Protein AF-A0A430S6H3-F1 (afdb_monomer_lite)

Foldseek 3Di:
DDDPQDQLLVVLVCQQPPPPPRDNNVNDFQLSVLCNQQVDSQLSVQVCVVQVSDPVSCPPDDLVNSCVTPPRDPSSSVSSVVVVVVVVVVVPD

Structure (mmCIF, N/CA/C/O backbone):
data_AF-A0A430S6H3-F1
#
_entry.id   AF-A0A430S6H3-F1
#
loop_
_atom_site.group_PDB
_atom_site.id
_atom_site.type_symbol
_atom_site.label_atom_id
_atom_site.label_alt_id
_atom_site.label_comp_id
_atom_site.label_asym_id
_atom_site.label_entity_id
_atom_site.label_seq_id
_atom_site.pdbx_PDB_ins_code
_atom_site.Cartn_x
_atom_site.Cartn_y
_atom_site.Cartn_z
_atom_site.occupancy
_atom_site.B_iso_or_equiv
_atom_site.auth_seq_id
_atom_site.auth_comp_id
_atom_site.auth_asym_id
_atom_site.auth_atom_id
_atom_site.pdbx_PDB_model_num
ATOM 1 N N . MET A 1 1 ? -10.965 9.217 3.182 1.00 51.91 1 MET A N 1
ATOM 2 C CA . MET A 1 1 ? -10.070 9.970 4.095 1.00 51.91 1 MET A CA 1
ATOM 3 C C . MET A 1 1 ? -8.639 9.735 3.642 1.00 51.91 1 MET A C 1
ATOM 5 O O . MET A 1 1 ? -8.140 8.631 3.824 1.00 51.91 1 MET A O 1
ATOM 9 N N . GLU A 1 2 ? -8.008 10.732 3.021 1.00 60.06 2 GLU A N 1
ATOM 10 C CA . GLU A 1 2 ? -6.622 10.622 2.550 1.00 60.06 2 GLU A CA 1
ATOM 11 C C . GLU A 1 2 ? -5.627 10.801 3.707 1.00 60.06 2 GLU A C 1
ATOM 13 O O . GLU A 1 2 ? -5.682 11.760 4.493 1.00 60.06 2 GLU A O 1
ATOM 18 N N . LEU A 1 3 ? -4.665 9.889 3.808 1.00 64.81 3 LEU A N 1
ATOM 19 C CA . LEU A 1 3 ? -3.500 10.081 4.658 1.00 64.81 3 LEU A CA 1
ATOM 20 C C . LEU A 1 3 ? -2.644 11.231 4.080 1.00 64.81 3 LEU A C 1
ATOM 22 O O . LEU A 1 3 ? -1.851 11.040 3.172 1.00 64.81 3 LEU A O 1
ATOM 26 N N . LYS A 1 4 ? -2.758 12.449 4.633 1.00 66.31 4 LYS A N 1
ATOM 27 C CA . LYS A 1 4 ? -1.775 13.553 4.428 1.00 66.31 4 LYS A CA 1
ATOM 28 C C . LYS A 1 4 ? -0.285 13.090 4.416 1.00 66.31 4 LYS A C 1
ATOM 30 O O . LYS A 1 4 ? 0.101 12.163 5.138 1.00 66.31 4 LYS A O 1
ATOM 35 N N . LYS A 1 5 ? 0.564 13.793 3.655 1.00 63.84 5 LYS A N 1
ATOM 36 C CA . LYS A 1 5 ? 2.031 13.594 3.555 1.00 63.84 5 LYS A CA 1
ATOM 37 C C . LYS A 1 5 ? 2.699 13.517 4.952 1.00 63.84 5 LYS A C 1
ATOM 39 O O . LYS A 1 5 ? 2.312 14.281 5.835 1.00 63.84 5 LYS A O 1
ATOM 44 N N . GLY A 1 6 ? 3.653 12.601 5.192 1.00 78.12 6 GLY A N 1
ATOM 45 C CA . GLY A 1 6 ? 4.357 12.498 6.490 1.00 78.12 6 GLY A CA 1
ATOM 46 C C . GLY A 1 6 ? 4.749 11.078 6.932 1.00 78.12 6 GLY A C 1
ATOM 47 O O . GLY A 1 6 ? 5.353 10.353 6.159 1.00 78.12 6 GLY A O 1
ATOM 48 N N . ARG A 1 7 ? 4.440 10.704 8.193 1.00 85.56 7 ARG A N 1
ATOM 49 C CA . ARG A 1 7 ? 4.675 9.373 8.811 1.00 85.56 7 ARG A CA 1
ATOM 50 C C . ARG A 1 7 ? 3.440 8.456 8.640 1.00 85.56 7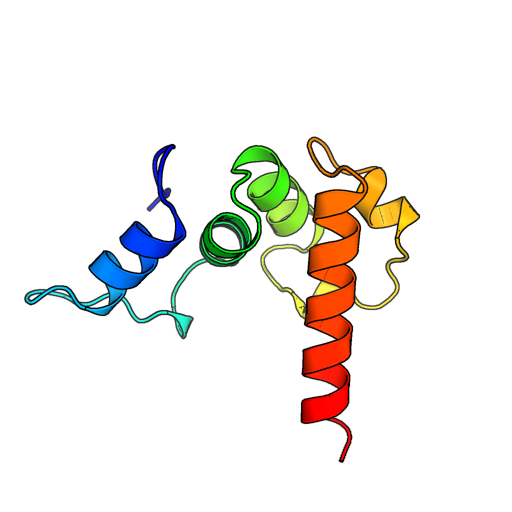 ARG A C 1
ATOM 52 O O . ARG A 1 7 ? 2.665 8.343 9.596 1.00 85.56 7 ARG A O 1
ATOM 59 N N . PRO A 1 8 ? 3.186 7.839 7.469 1.00 89.94 8 PRO A N 1
ATOM 60 C CA . PRO A 1 8 ? 1.912 7.173 7.185 1.00 89.94 8 PRO A CA 1
ATOM 61 C C . PRO A 1 8 ? 1.649 5.971 8.097 1.00 89.94 8 PRO A C 1
ATOM 63 O O . PRO A 1 8 ? 0.546 5.862 8.628 1.00 89.94 8 PRO A O 1
ATOM 66 N N . GLY A 1 9 ? 2.673 5.169 8.412 1.00 90.00 9 GLY A N 1
ATOM 67 C CA . GLY A 1 9 ? 2.565 4.062 9.373 1.00 90.00 9 GLY A CA 1
ATOM 68 C C . GLY A 1 9 ? 2.097 4.505 10.767 1.00 90.00 9 GLY A C 1
ATOM 69 O O . GLY A 1 9 ? 1.193 3.918 11.352 1.00 90.00 9 GLY A O 1
ATOM 70 N N . ARG A 1 10 ? 2.618 5.624 11.289 1.00 90.88 10 ARG A N 1
ATOM 71 C CA . ARG A 1 10 ? 2.154 6.163 12.582 1.00 90.88 10 ARG A CA 1
ATOM 72 C C . ARG A 1 10 ? 0.697 6.625 12.518 1.00 90.88 10 ARG A C 1
ATOM 74 O O . ARG A 1 10 ? -0.019 6.555 13.511 1.00 90.88 10 ARG A O 1
ATOM 81 N N . ARG A 1 11 ? 0.259 7.135 11.368 1.00 89.25 11 ARG A N 1
ATOM 82 C CA . ARG A 1 11 ? -1.081 7.709 11.210 1.00 89.25 11 ARG A CA 1
ATOM 83 C C . ARG A 1 11 ? -2.149 6.646 11.028 1.00 89.25 11 ARG A C 1
ATOM 85 O O . ARG A 1 11 ? -3.200 6.781 11.643 1.00 89.25 11 ARG A O 1
ATOM 92 N N . ILE A 1 12 ? -1.872 5.591 10.262 1.00 92.56 12 ILE A N 1
ATOM 93 C CA . ILE A 1 12 ? -2.794 4.456 10.163 1.00 92.56 12 ILE A CA 1
ATOM 94 C C . ILE A 1 12 ? -2.978 3.786 11.534 1.00 92.56 12 ILE A C 1
ATOM 96 O O . ILE A 1 12 ? -4.108 3.533 11.937 1.00 92.56 12 ILE A O 1
ATOM 100 N N . LEU A 1 13 ? -1.904 3.654 12.325 1.00 92.31 13 LEU A N 1
ATOM 101 C CA . LEU A 1 13 ? -1.990 3.164 13.706 1.00 92.31 13 LEU A CA 1
ATOM 102 C C . LEU A 1 13 ? -2.787 4.103 14.617 1.00 92.31 13 LEU A C 1
ATOM 104 O O . LEU A 1 13 ? -3.612 3.644 15.403 1.00 92.31 13 LEU A O 1
ATOM 108 N N . ALA A 1 14 ? -2.593 5.419 14.503 1.00 91.62 14 ALA A N 1
ATOM 109 C CA . ALA A 1 14 ? -3.361 6.387 15.285 1.00 91.62 14 ALA A CA 1
ATOM 110 C C . ALA A 1 14 ? -4.863 6.354 14.946 1.00 91.62 14 ALA A C 1
ATOM 112 O O . ALA A 1 14 ? -5.693 6.552 15.827 1.00 91.62 14 ALA A O 1
ATOM 113 N N . LEU A 1 15 ? -5.224 6.090 13.685 1.00 91.00 15 LEU A N 1
ATOM 114 C CA . LEU A 1 15 ? -6.619 5.915 13.272 1.00 91.00 15 LEU A CA 1
ATOM 115 C C . LEU A 1 15 ? -7.222 4.616 13.813 1.00 91.00 15 LEU A C 1
ATOM 117 O O . LEU A 1 15 ? -8.369 4.629 14.259 1.00 91.00 15 LEU A O 1
ATOM 121 N N . ALA A 1 16 ? -6.450 3.530 13.816 1.00 92.81 16 ALA A N 1
ATOM 122 C CA . ALA A 1 16 ? -6.889 2.243 14.345 1.00 92.81 16 ALA A CA 1
ATOM 123 C C . ALA A 1 16 ? -7.064 2.256 15.871 1.00 92.81 16 ALA A C 1
ATOM 125 O O . ALA A 1 16 ? -7.948 1.591 16.398 1.00 92.81 16 ALA A O 1
ATOM 126 N N . THR A 1 17 ? -6.261 3.050 16.585 1.00 93.31 17 THR A N 1
ATOM 127 C CA . THR A 1 17 ? -6.199 3.040 18.060 1.00 93.31 17 THR A CA 1
ATOM 128 C C . THR A 1 17 ? -6.851 4.254 18.735 1.00 93.31 17 THR A C 1
ATOM 130 O O . THR A 1 17 ? -6.745 4.421 19.951 1.00 93.31 17 THR A O 1
ATOM 133 N N . ARG A 1 18 ? -7.532 5.139 17.989 1.00 91.62 18 ARG A N 1
ATOM 134 C CA . ARG A 1 18 ? -8.151 6.341 18.580 1.00 91.62 18 ARG A CA 1
ATOM 135 C C . ARG A 1 18 ? -9.310 6.000 19.524 1.00 91.62 18 ARG A C 1
ATOM 137 O O . ARG A 1 18 ? -10.155 5.166 19.224 1.00 91.62 18 ARG A O 1
ATOM 144 N N . LYS A 1 19 ? -9.408 6.757 20.625 1.00 90.75 19 LYS A N 1
ATOM 145 C CA . LYS A 1 19 ? -10.406 6.570 21.699 1.00 90.75 19 LYS A CA 1
ATOM 146 C C . LYS A 1 19 ? -11.868 6.684 21.243 1.00 90.75 19 LYS A C 1
ATOM 148 O O . LYS A 1 19 ? -12.739 6.065 21.841 1.00 90.75 19 LYS A O 1
ATOM 153 N N . ARG A 1 20 ? -12.161 7.507 20.233 1.00 91.06 20 ARG A N 1
ATOM 154 C CA . ARG A 1 20 ? -13.518 7.689 19.687 1.00 91.06 20 ARG A CA 1
ATOM 155 C C . ARG A 1 20 ? -13.538 7.300 18.214 1.00 91.06 20 ARG A C 1
ATOM 157 O O . ARG A 1 20 ? -12.728 7.815 17.445 1.00 91.06 20 ARG A O 1
ATOM 164 N N . ASN A 1 21 ? -14.499 6.458 17.837 1.00 88.75 21 ASN A N 1
ATOM 165 C CA . ASN A 1 21 ? -14.733 5.983 16.470 1.00 88.75 21 ASN A CA 1
ATOM 166 C C . ASN A 1 21 ? -13.490 5.348 15.816 1.00 88.75 21 ASN A C 1
ATOM 168 O O . ASN A 1 21 ? -13.097 5.819 14.751 1.00 88.75 21 ASN A O 1
ATOM 172 N N . PRO A 1 22 ? -12.807 4.360 16.421 1.00 92.00 22 PRO A N 1
ATOM 173 C CA . PRO A 1 22 ? -11.635 3.734 15.800 1.00 92.00 22 PRO A CA 1
ATOM 174 C C . PRO A 1 22 ? -11.942 3.278 14.368 1.00 92.00 22 PRO A C 1
ATOM 176 O O . PRO A 1 22 ? -13.063 2.866 14.078 1.00 92.00 22 PRO A O 1
ATOM 179 N N . VAL A 1 23 ? -10.968 3.409 13.465 1.00 92.31 23 VAL A N 1
ATOM 180 C CA . VAL A 1 23 ? -11.112 2.953 12.075 1.00 92.31 23 VAL A CA 1
ATOM 181 C C . VAL A 1 23 ? -10.253 1.704 11.899 1.00 92.31 23 VAL A C 1
ATOM 183 O O . VAL A 1 23 ? -9.029 1.850 11.834 1.00 92.31 23 VAL A O 1
ATOM 186 N N . PRO A 1 24 ? -10.854 0.501 11.848 1.00 92.94 24 PRO A N 1
ATOM 187 C CA . PRO A 1 24 ? -10.113 -0.751 11.737 1.00 92.94 24 PRO A CA 1
ATOM 188 C C . PRO A 1 24 ? -9.180 -0.765 10.523 1.00 92.94 24 PRO A C 1
ATOM 190 O O . PRO A 1 24 ? -9.487 -0.154 9.492 1.00 92.94 24 PRO A O 1
ATOM 193 N N . ILE A 1 25 ? -8.037 -1.444 10.635 1.00 92.75 25 ILE A N 1
ATOM 194 C CA . ILE A 1 25 ? -7.027 -1.493 9.563 1.00 92.75 25 ILE A CA 1
ATOM 195 C C . ILE A 1 25 ? -7.614 -2.168 8.319 1.00 92.75 25 ILE A C 1
ATOM 197 O O . ILE A 1 25 ? -7.424 -1.679 7.211 1.00 92.75 25 ILE A O 1
ATOM 201 N N . GLU A 1 26 ? -8.393 -3.226 8.512 1.00 92.19 26 GLU A N 1
ATOM 202 C CA . GLU A 1 26 ? -9.089 -3.991 7.478 1.00 92.19 26 GLU A CA 1
ATOM 203 C C . GLU A 1 26 ? -10.152 -3.182 6.720 1.00 92.19 26 GLU A C 1
ATOM 205 O O . GLU A 1 26 ? -10.523 -3.546 5.610 1.00 92.19 26 GLU A O 1
ATOM 210 N N . SER A 1 27 ? -10.615 -2.062 7.284 1.00 93.81 27 SER A N 1
ATOM 211 C CA . SER A 1 27 ? -11.560 -1.151 6.623 1.00 93.81 27 SER A CA 1
ATOM 212 C C . SER A 1 27 ? -10.876 -0.037 5.820 1.00 93.81 27 SER A C 1
ATOM 214 O O . SER A 1 27 ? -11.549 0.795 5.208 1.00 93.81 27 SER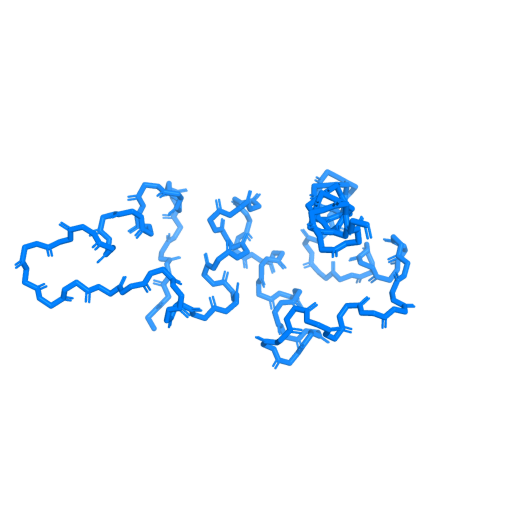 A O 1
ATOM 216 N N . GLN A 1 28 ? -9.541 0.041 5.854 1.00 94.06 28 GLN A N 1
ATOM 217 C CA . GLN A 1 28 ? -8.807 1.079 5.137 1.00 94.06 28 GLN A CA 1
ATOM 218 C C . GLN A 1 28 ? -8.812 0.804 3.629 1.00 94.06 28 GLN A C 1
ATOM 220 O O . GLN A 1 28 ? -8.597 -0.334 3.216 1.00 94.06 28 GLN A O 1
ATOM 225 N N . PRO A 1 29 ? -8.957 1.847 2.791 1.00 95.00 29 PRO A N 1
ATOM 226 C CA . PRO A 1 29 ? -8.736 1.718 1.357 1.00 95.00 29 PRO A CA 1
ATOM 227 C C . PRO A 1 29 ? -7.336 1.179 1.053 1.00 95.00 29 PRO A C 1
ATOM 229 O O . PRO A 1 29 ? -6.373 1.523 1.750 1.00 95.00 29 PRO A O 1
ATOM 232 N N . LEU A 1 30 ? -7.207 0.425 -0.041 1.00 95.94 30 LEU A N 1
ATOM 233 C CA . LEU A 1 30 ? -5.927 -0.130 -0.482 1.00 95.94 30 LEU A CA 1
ATOM 234 C C . LEU A 1 30 ? -4.839 0.949 -0.618 1.00 95.94 30 LEU A C 1
ATOM 236 O O . LEU A 1 30 ? -3.722 0.738 -0.157 1.00 95.94 30 LEU A O 1
ATOM 240 N N . GLU A 1 31 ? -5.170 2.135 -1.142 1.00 96.12 31 GLU A N 1
ATOM 241 C CA . GLU A 1 31 ? -4.238 3.276 -1.231 1.00 96.12 31 GLU A CA 1
ATOM 242 C C . GLU A 1 31 ? -3.637 3.645 0.137 1.00 96.12 31 GLU A C 1
ATOM 244 O O . GLU A 1 31 ? -2.435 3.880 0.245 1.00 96.12 31 GLU A O 1
ATOM 249 N N . ASN A 1 32 ? -4.434 3.653 1.210 1.00 95.50 32 ASN A N 1
ATOM 250 C CA . ASN A 1 32 ? -3.946 4.004 2.546 1.00 95.50 32 ASN A CA 1
ATOM 251 C C . ASN A 1 32 ? -3.022 2.920 3.117 1.00 95.50 32 ASN A C 1
ATOM 253 O O . ASN A 1 32 ? -2.017 3.246 3.757 1.00 95.50 32 ASN A O 1
ATOM 257 N N . LEU A 1 33 ? -3.346 1.648 2.875 1.00 95.62 33 LEU A N 1
ATOM 258 C CA . LEU A 1 33 ? -2.516 0.510 3.274 1.00 95.62 33 LEU A CA 1
ATOM 259 C C . LEU A 1 33 ? -1.180 0.523 2.523 1.00 95.62 33 LEU A C 1
ATOM 261 O O . LEU A 1 33 ? -0.115 0.453 3.139 1.00 95.62 33 LEU A O 1
ATOM 265 N N . LEU A 1 34 ? -1.229 0.705 1.203 1.00 95.75 34 LEU A N 1
ATOM 266 C CA . LEU A 1 34 ? -0.048 0.809 0.353 1.00 95.75 34 LEU A CA 1
ATOM 267 C C . LEU A 1 34 ? 0.794 2.029 0.709 1.00 95.75 34 LEU A C 1
ATOM 269 O O . LEU A 1 34 ? 2.015 1.931 0.758 1.00 95.75 34 LEU A O 1
ATOM 273 N N . TYR A 1 35 ? 0.189 3.169 1.033 1.00 95.62 35 TYR A N 1
ATOM 274 C CA . TYR A 1 35 ? 0.960 4.337 1.441 1.00 95.62 35 TYR A CA 1
ATOM 275 C C . TYR A 1 35 ? 1.644 4.122 2.798 1.00 95.62 35 TYR A C 1
ATOM 277 O O . TYR A 1 35 ? 2.804 4.504 2.967 1.00 95.62 35 TYR A O 1
ATOM 285 N N . ALA A 1 36 ? 0.976 3.462 3.749 1.00 94.81 36 ALA A N 1
ATOM 286 C CA . ALA A 1 36 ? 1.591 3.070 5.016 1.00 94.81 36 ALA A CA 1
ATOM 287 C C . ALA A 1 36 ? 2.779 2.116 4.828 1.00 94.81 36 ALA A C 1
ATOM 289 O O . ALA A 1 36 ? 3.787 2.283 5.513 1.00 94.81 36 ALA A O 1
ATOM 290 N N . LEU A 1 37 ? 2.676 1.175 3.887 1.00 94.44 37 LEU A N 1
ATOM 291 C CA . LEU A 1 37 ? 3.721 0.204 3.565 1.00 94.44 37 LEU A CA 1
ATOM 292 C C . LEU A 1 37 ? 4.896 0.820 2.787 1.00 94.44 37 LEU A C 1
ATOM 294 O O . LEU A 1 37 ? 6.061 0.578 3.095 1.00 94.44 37 LEU A O 1
ATOM 298 N N . LEU A 1 38 ? 4.594 1.591 1.744 1.00 93.94 38 LEU A N 1
ATOM 299 C CA . LEU A 1 38 ? 5.565 2.021 0.738 1.00 93.94 38 LEU A CA 1
ATOM 300 C C . LEU A 1 38 ? 6.187 3.381 1.067 1.00 93.94 38 LEU A C 1
ATOM 302 O O . LEU A 1 38 ? 7.287 3.679 0.607 1.00 93.94 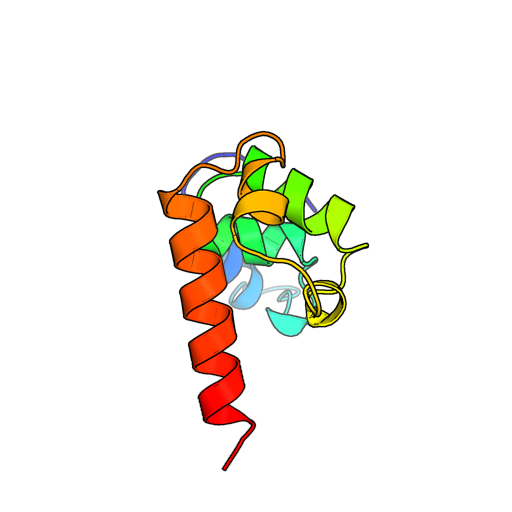38 LEU A O 1
ATOM 306 N N . GLY A 1 39 ? 5.497 4.217 1.849 1.00 92.69 39 GLY A N 1
ATOM 307 C CA . GLY A 1 39 ? 5.943 5.569 2.194 1.00 92.69 39 GLY A CA 1
ATOM 308 C C . GLY A 1 39 ? 5.829 6.590 1.055 1.00 92.69 39 GLY A C 1
ATOM 309 O O . GLY A 1 39 ? 6.154 7.758 1.258 1.00 92.69 39 GLY A O 1
ATOM 310 N N . SER A 1 40 ? 5.337 6.184 -0.119 1.00 93.06 40 SER A N 1
ATOM 311 C CA . SER A 1 40 ? 5.113 7.052 -1.280 1.00 93.06 40 SER A CA 1
ATOM 312 C C . SER A 1 40 ? 3.614 7.158 -1.579 1.00 93.06 40 SER A C 1
ATOM 314 O O . SER A 1 40 ? 3.006 6.147 -1.933 1.00 93.06 40 SER A O 1
ATOM 316 N N . PRO A 1 41 ? 2.996 8.351 -1.449 1.00 94.00 41 PRO A N 1
ATOM 317 C CA . PRO A 1 41 ? 1.571 8.516 -1.733 1.00 94.00 41 PRO A CA 1
ATOM 318 C C . PRO A 1 41 ? 1.278 8.401 -3.233 1.00 94.00 41 PRO A C 1
ATOM 320 O O . PRO A 1 41 ? 0.231 7.892 -3.610 1.00 94.00 41 PRO A O 1
ATOM 323 N N . VAL A 1 42 ? 2.223 8.817 -4.087 1.00 95.00 42 VAL A N 1
ATOM 324 C CA . VAL A 1 42 ? 2.098 8.704 -5.548 1.00 95.00 42 VAL A CA 1
ATOM 325 C C . VAL A 1 42 ? 2.083 7.235 -5.957 1.00 95.00 42 VAL A C 1
ATOM 327 O O . VAL A 1 42 ? 1.144 6.803 -6.609 1.00 95.00 42 VAL A O 1
ATOM 330 N N . ALA A 1 43 ? 3.062 6.451 -5.495 1.00 96.19 43 ALA A N 1
ATOM 331 C CA . ALA A 1 43 ? 3.123 5.024 -5.804 1.00 96.19 43 ALA A CA 1
ATOM 332 C C . ALA A 1 43 ? 1.882 4.278 -5.300 1.00 96.19 43 ALA A C 1
ATOM 334 O O . ALA A 1 43 ? 1.293 3.483 -6.024 1.00 96.19 43 ALA A O 1
ATOM 335 N N . ALA A 1 44 ? 1.469 4.557 -4.060 1.00 96.31 44 ALA A N 1
ATOM 336 C CA . ALA A 1 44 ? 0.309 3.921 -3.454 1.00 96.31 44 ALA A CA 1
ATOM 337 C C . ALA A 1 44 ? -0.979 4.187 -4.237 1.00 96.31 44 ALA A C 1
ATOM 339 O O . ALA A 1 44 ? -1.760 3.262 -4.447 1.00 96.31 44 ALA A O 1
ATOM 340 N N . ARG A 1 45 ? -1.173 5.427 -4.699 1.00 97.19 45 ARG A N 1
ATOM 341 C CA . ARG A 1 45 ? -2.309 5.802 -5.539 1.00 97.19 45 ARG A CA 1
ATOM 342 C C . ARG A 1 45 ? -2.266 5.111 -6.894 1.00 97.19 45 ARG A C 1
ATOM 344 O O . ARG A 1 45 ? -3.261 4.504 -7.270 1.00 97.19 45 ARG A O 1
ATOM 351 N N . SER A 1 46 ? -1.130 5.168 -7.591 1.00 97.31 46 SER A N 1
ATOM 352 C CA . SER A 1 46 ? -0.973 4.545 -8.910 1.00 97.31 46 SER A CA 1
ATOM 353 C C . SER A 1 46 ? -1.255 3.044 -8.860 1.00 97.31 46 SER A C 1
ATOM 355 O O . SER A 1 46 ? -2.003 2.534 -9.686 1.00 97.31 46 SER A O 1
ATOM 357 N N . ILE A 1 47 ? -0.717 2.345 -7.854 1.00 96.88 47 ILE A N 1
ATOM 358 C CA . ILE A 1 47 ? -0.948 0.908 -7.665 1.00 96.88 47 ILE A 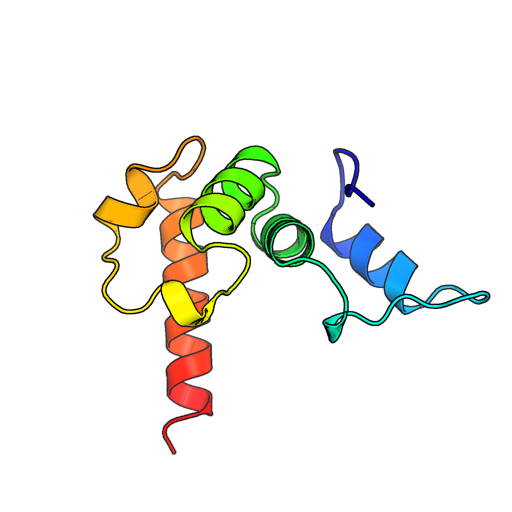CA 1
ATOM 359 C C . ILE A 1 47 ? -2.410 0.641 -7.295 1.00 96.88 47 ILE A C 1
ATOM 361 O O . ILE A 1 47 ? -3.037 -0.224 -7.891 1.00 96.88 47 ILE A O 1
ATOM 365 N N . ALA A 1 48 ? -2.988 1.380 -6.342 1.00 97.06 48 ALA A N 1
ATOM 366 C CA . ALA A 1 48 ? -4.379 1.163 -5.947 1.00 97.06 48 ALA A CA 1
ATOM 367 C C . ALA A 1 48 ? -5.360 1.378 -7.110 1.00 97.06 48 ALA A C 1
ATOM 369 O O . ALA A 1 48 ? -6.315 0.620 -7.232 1.00 97.06 48 ALA A O 1
ATOM 370 N N . GLN A 1 49 ? -5.113 2.372 -7.967 1.00 96.94 49 GLN A N 1
ATOM 371 C CA . GLN A 1 49 ? -5.909 2.614 -9.172 1.00 96.94 49 GLN A CA 1
ATOM 372 C C . GLN A 1 49 ? -5.738 1.497 -10.201 1.00 96.94 49 GLN A C 1
ATOM 374 O O . GLN A 1 49 ? -6.728 0.993 -10.718 1.00 96.94 49 GLN A O 1
ATOM 379 N N . ALA A 1 50 ? -4.498 1.080 -10.465 1.00 96.38 50 ALA A N 1
ATOM 380 C CA . ALA A 1 50 ? -4.208 0.004 -11.409 1.00 96.38 50 ALA A CA 1
ATOM 381 C C . ALA A 1 50 ? -4.833 -1.342 -11.003 1.00 96.38 50 ALA A C 1
ATOM 383 O O . ALA A 1 50 ? -5.166 -2.155 -11.859 1.00 96.38 50 ALA A O 1
ATOM 384 N N . LEU A 1 51 ? -5.007 -1.559 -9.698 1.00 95.38 51 LEU A N 1
ATOM 385 C CA . LEU A 1 51 ? -5.598 -2.768 -9.130 1.00 95.38 51 LEU A CA 1
ATOM 386 C C . LEU A 1 51 ? -7.098 -2.633 -8.816 1.00 95.38 51 LEU A C 1
ATOM 388 O O . LEU A 1 51 ? -7.655 -3.519 -8.173 1.00 95.38 51 LEU A O 1
ATOM 392 N N . ASP A 1 52 ? -7.754 -1.540 -9.215 1.00 95.31 52 ASP A N 1
ATOM 393 C CA . ASP A 1 52 ? -9.167 -1.254 -8.905 1.00 95.31 52 ASP A CA 1
ATOM 394 C C . ASP A 1 52 ? -9.506 -1.383 -7.402 1.00 95.31 52 ASP A C 1
ATOM 396 O O . ASP A 1 52 ? -10.535 -1.906 -6.982 1.00 95.31 52 ASP A O 1
ATOM 400 N N . GLY A 1 53 ? -8.572 -0.963 -6.545 1.00 94.06 53 GLY A N 1
ATOM 401 C CA . GLY A 1 53 ? -8.715 -1.036 -5.092 1.00 94.06 53 GLY A CA 1
ATOM 402 C C . GLY A 1 53 ? -8.613 -2.442 -4.486 1.00 94.06 53 GLY A C 1
ATOM 403 O O . GLY A 1 53 ? -8.704 -2.557 -3.262 1.00 94.06 53 GLY A O 1
ATOM 404 N N . ASP A 1 54 ? -8.365 -3.487 -5.280 1.00 92.69 54 ASP A N 1
ATOM 405 C CA . ASP A 1 54 ? -8.282 -4.875 -4.822 1.00 92.69 54 ASP A CA 1
ATOM 406 C C . ASP A 1 54 ? -6.904 -5.494 -5.099 1.00 92.69 54 ASP A C 1
ATOM 408 O O . ASP A 1 54 ? -6.526 -5.776 -6.233 1.00 92.69 54 ASP A O 1
ATOM 412 N N . ILE A 1 55 ? -6.153 -5.789 -4.032 1.00 91.19 55 ILE A N 1
ATOM 413 C CA . ILE A 1 55 ? -4.797 -6.353 -4.126 1.00 91.19 55 ILE A CA 1
ATOM 414 C C . ILE A 1 55 ? -4.749 -7.715 -4.839 1.00 91.19 55 ILE A C 1
ATOM 416 O O . ILE A 1 55 ? -3.694 -8.118 -5.325 1.00 91.19 55 ILE A O 1
ATOM 420 N N . ARG A 1 56 ? -5.876 -8.434 -4.930 1.00 89.38 56 ARG A N 1
ATOM 421 C CA . ARG A 1 56 ? -5.971 -9.717 -5.645 1.00 89.38 56 ARG A CA 1
ATOM 422 C C . ARG A 1 56 ? -5.815 -9.552 -7.157 1.00 89.38 56 ARG A C 1
ATOM 424 O O . ARG A 1 56 ? -5.339 -10.479 -7.808 1.00 89.38 56 ARG A O 1
ATOM 431 N N . ASN A 1 57 ? -6.119 -8.367 -7.691 1.00 92.44 57 ASN A N 1
ATOM 432 C CA . ASN A 1 57 ? -5.957 -8.040 -9.110 1.00 92.44 57 ASN A CA 1
ATOM 433 C C . ASN A 1 57 ? -4.487 -7.938 -9.541 1.00 92.44 57 ASN A C 1
ATOM 435 O O . ASN A 1 57 ? -4.198 -7.809 -10.725 1.00 92.44 57 ASN A O 1
ATOM 439 N N . LEU A 1 58 ? -3.547 -8.046 -8.597 1.00 90.50 58 LEU A N 1
ATOM 440 C CA . LEU A 1 58 ? -2.121 -8.140 -8.893 1.00 90.50 58 LEU A CA 1
ATOM 441 C C . LEU A 1 58 ? -1.744 -9.487 -9.538 1.00 90.50 58 LEU A C 1
ATOM 443 O O . LEU A 1 58 ? -0.623 -9.670 -10.011 1.00 90.50 58 LEU A O 1
ATOM 447 N N . HIS A 1 59 ? -2.644 -10.475 -9.535 1.00 84.94 59 HIS A N 1
ATOM 448 C CA . HIS A 1 59 ? -2.369 -11.753 -10.176 1.00 84.94 59 HIS A CA 1
ATOM 449 C C . HIS A 1 59 ? -2.097 -11.572 -11.679 1.00 84.94 59 HIS A C 1
ATOM 451 O O . HIS A 1 59 ? -2.936 -11.066 -12.413 1.00 84.94 59 HIS A O 1
ATOM 457 N N . GLY A 1 60 ? -0.924 -12.028 -12.126 1.00 82.50 60 GLY A N 1
ATOM 458 C CA . GLY A 1 60 ? -0.523 -11.983 -13.536 1.00 82.50 60 GLY A CA 1
ATOM 459 C C . GLY A 1 60 ? 0.372 -10.798 -13.886 1.00 82.50 60 GLY A C 1
ATOM 460 O O . GLY A 1 60 ? 0.916 -10.786 -14.980 1.00 82.50 60 GLY A O 1
ATOM 461 N N . TRP A 1 61 ? 0.574 -9.868 -12.949 1.00 91.50 61 TRP A N 1
ATOM 462 C CA . TRP A 1 61 ? 1.539 -8.786 -13.095 1.00 91.50 61 TRP A CA 1
ATOM 463 C C . TRP A 1 61 ? 2.954 -9.286 -12.826 1.00 91.50 61 TRP A C 1
ATOM 465 O O . TRP A 1 61 ? 3.195 -10.013 -11.852 1.00 91.50 61 TRP A O 1
ATOM 475 N N . ASP A 1 62 ? 3.895 -8.846 -13.649 1.00 90.81 62 ASP A N 1
ATOM 476 C CA . ASP A 1 62 ? 5.317 -8.969 -13.383 1.00 90.81 62 ASP A CA 1
ATOM 477 C C . ASP A 1 62 ? 5.894 -7.691 -12.733 1.00 90.81 62 ASP A C 1
ATOM 479 O O . ASP A 1 62 ? 5.193 -6.739 -12.376 1.00 90.81 62 ASP A O 1
ATOM 483 N N . ILE A 1 63 ? 7.207 -7.695 -12.487 1.00 91.56 63 ILE A N 1
ATOM 484 C CA . ILE A 1 63 ? 7.896 -6.546 -11.882 1.00 91.56 63 ILE A CA 1
ATOM 485 C C . ILE A 1 63 ? 7.920 -5.342 -12.839 1.00 91.56 63 ILE A C 1
ATOM 487 O O . ILE A 1 63 ? 7.879 -4.204 -12.369 1.00 91.56 63 ILE A O 1
ATOM 491 N N . GLN A 1 64 ? 7.980 -5.571 -14.151 1.00 94.19 64 GLN A N 1
ATOM 492 C CA . GLN A 1 64 ? 8.009 -4.510 -15.158 1.00 94.19 64 GLN A CA 1
ATOM 493 C C . GLN A 1 64 ? 6.658 -3.800 -15.245 1.00 94.19 64 GLN A C 1
ATOM 495 O O . GLN A 1 64 ? 6.634 -2.570 -15.285 1.00 94.19 64 GLN A O 1
ATOM 500 N N . ASP A 1 65 ? 5.550 -4.539 -15.157 1.00 94.31 65 ASP A N 1
ATOM 501 C CA . ASP A 1 65 ? 4.199 -3.972 -15.092 1.00 94.31 65 ASP A CA 1
ATOM 502 C C . ASP A 1 65 ? 4.063 -3.005 -13.909 1.00 94.31 65 ASP A C 1
ATOM 504 O O . ASP A 1 65 ? 3.547 -1.893 -14.038 1.00 94.31 65 ASP A O 1
ATOM 508 N N . LEU A 1 66 ? 4.597 -3.394 -12.745 1.00 93.62 66 LEU A N 1
ATOM 509 C CA . LEU A 1 66 ? 4.634 -2.529 -11.568 1.00 93.62 66 LEU A CA 1
ATOM 510 C C . LEU A 1 66 ? 5.495 -1.288 -11.802 1.00 93.62 66 LEU A C 1
ATOM 512 O O . LEU A 1 66 ? 5.072 -0.186 -11.463 1.00 93.62 66 LEU A O 1
ATOM 516 N N . MET A 1 67 ? 6.691 -1.453 -12.364 1.00 95.88 67 MET A N 1
ATOM 517 C CA . MET A 1 67 ? 7.625 -0.350 -12.611 1.00 95.88 67 MET A CA 1
ATOM 518 C C . MET A 1 67 ? 7.152 0.623 -13.699 1.00 95.88 67 MET A C 1
ATOM 520 O O . MET A 1 67 ? 7.596 1.770 -13.717 1.00 95.88 67 MET A O 1
ATOM 524 N N . ALA A 1 68 ? 6.226 0.211 -14.567 1.00 96.56 68 ALA A N 1
ATOM 525 C CA . ALA A 1 68 ? 5.584 1.098 -15.532 1.00 96.56 68 ALA A CA 1
ATOM 526 C C . ALA A 1 68 ? 4.625 2.110 -14.871 1.00 96.56 68 ALA A C 1
ATOM 528 O O . ALA A 1 68 ? 4.262 3.117 -15.485 1.00 96.56 68 ALA A O 1
ATOM 529 N N . LEU A 1 69 ? 4.215 1.879 -13.617 1.00 96.56 69 LEU A N 1
ATOM 530 C CA . LEU A 1 69 ? 3.291 2.761 -12.911 1.00 96.56 69 LEU A CA 1
ATOM 531 C C . LEU A 1 69 ? 3.971 4.050 -12.412 1.00 96.56 69 LEU A C 1
ATOM 533 O O . LEU A 1 69 ? 5.078 4.017 -11.861 1.00 96.56 69 LEU A O 1
ATOM 537 N N . PRO A 1 70 ? 3.284 5.208 -12.480 1.00 96.25 70 PRO A N 1
ATOM 538 C CA . PRO A 1 70 ? 3.833 6.468 -11.995 1.00 96.25 70 PRO A CA 1
ATOM 539 C C . PRO A 1 70 ? 4.259 6.405 -10.523 1.00 96.25 70 PRO A C 1
ATOM 541 O O . PRO A 1 70 ? 3.468 6.083 -9.633 1.00 96.25 70 PRO A O 1
ATOM 544 N N . GLY A 1 71 ? 5.516 6.764 -10.254 1.00 94.44 71 GLY A N 1
ATOM 545 C CA . GLY A 1 71 ? 6.083 6.791 -8.904 1.00 94.44 71 GLY A CA 1
ATOM 546 C C . GLY A 1 71 ? 6.509 5.426 -8.351 1.00 94.44 71 GLY A C 1
ATOM 547 O O . GLY A 1 71 ? 6.924 5.368 -7.189 1.00 94.44 71 GLY A O 1
ATOM 548 N N . VAL A 1 72 ? 6.440 4.353 -9.146 1.00 96.31 72 VAL A N 1
ATOM 549 C CA . VAL A 1 72 ? 6.896 3.011 -8.765 1.00 96.31 72 VAL A CA 1
ATOM 550 C C . VAL A 1 72 ? 8.301 2.759 -9.316 1.00 96.31 72 VAL A C 1
ATOM 552 O O . VAL A 1 72 ? 8.488 2.425 -10.476 1.00 96.31 72 VAL A O 1
ATOM 555 N N . GLY A 1 73 ? 9.312 2.929 -8.463 1.00 95.56 73 GLY A N 1
ATOM 556 C CA . GLY A 1 73 ? 10.688 2.515 -8.764 1.00 95.56 73 GLY A CA 1
ATOM 557 C C . GLY A 1 73 ? 11.002 1.106 -8.254 1.00 95.56 73 GLY A C 1
ATOM 558 O O . GLY A 1 73 ? 10.202 0.506 -7.532 1.00 95.56 73 GLY A O 1
ATOM 559 N N . GLU A 1 74 ? 12.214 0.620 -8.534 1.00 95.25 74 GLU A N 1
ATOM 560 C CA . GLU A 1 74 ? 12.695 -0.716 -8.134 1.00 95.25 74 GLU A CA 1
ATOM 561 C C . GLU A 1 74 ? 12.471 -1.018 -6.646 1.00 95.25 74 GLU A C 1
ATOM 563 O O . GLU A 1 74 ? 11.978 -2.083 -6.281 1.00 95.25 74 GLU A O 1
ATOM 568 N N . GLY A 1 75 ? 12.758 -0.054 -5.764 1.00 94.50 75 GLY A N 1
ATOM 569 C CA . GLY A 1 75 ? 12.573 -0.231 -4.322 1.00 94.50 75 GLY A CA 1
ATOM 570 C C . GLY A 1 75 ? 11.108 -0.401 -3.899 1.00 94.50 75 GLY A C 1
ATOM 571 O O . GLY A 1 75 ? 10.827 -1.098 -2.924 1.00 94.50 75 GLY A O 1
ATOM 572 N N . VAL A 1 76 ? 10.165 0.214 -4.617 1.00 95.62 76 VAL A N 1
ATOM 573 C CA . VAL A 1 76 ? 8.724 0.043 -4.371 1.00 95.62 76 VAL A CA 1
ATOM 574 C C . VAL A 1 76 ? 8.264 -1.306 -4.912 1.00 95.62 76 VAL A C 1
ATOM 576 O O . VAL A 1 76 ? 7.628 -2.065 -4.178 1.00 95.62 76 VAL A O 1
AT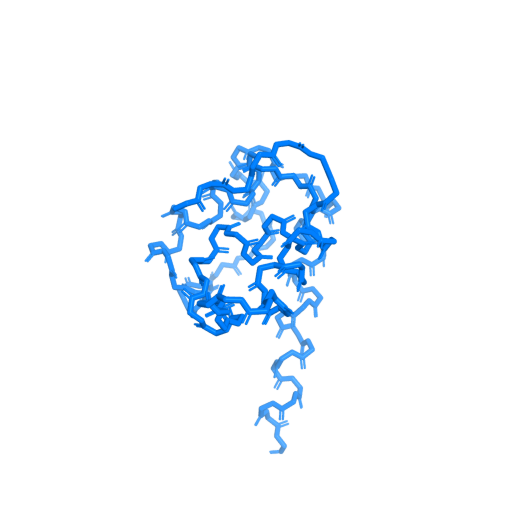OM 579 N N . ALA A 1 77 ? 8.629 -1.621 -6.157 1.00 94.75 77 ALA A N 1
ATOM 580 C CA . ALA A 1 77 ? 8.282 -2.879 -6.807 1.00 94.75 77 ALA A CA 1
ATOM 581 C C . ALA A 1 77 ? 8.810 -4.085 -6.010 1.00 94.75 77 ALA A C 1
ATOM 583 O O . ALA A 1 77 ? 8.053 -5.004 -5.702 1.00 94.75 77 ALA A O 1
ATOM 584 N N . GLY A 1 78 ? 10.069 -4.034 -5.560 1.00 93.88 78 GLY A N 1
ATOM 585 C CA . GLY A 1 78 ? 10.686 -5.083 -4.747 1.00 93.88 78 GLY A CA 1
ATOM 586 C C . GLY A 1 78 ? 9.992 -5.299 -3.398 1.00 93.88 78 GLY A C 1
ATOM 587 O O . GLY A 1 78 ? 9.772 -6.441 -2.998 1.00 93.88 78 GLY A O 1
ATOM 588 N N . ARG A 1 79 ? 9.575 -4.226 -2.706 1.00 94.62 79 ARG A N 1
ATOM 589 C CA . ARG A 1 79 ? 8.811 -4.343 -1.446 1.00 94.62 79 ARG A CA 1
ATOM 590 C C . ARG A 1 79 ? 7.447 -4.991 -1.659 1.00 94.62 79 ARG A C 1
ATOM 592 O O . ARG A 1 79 ? 7.041 -5.815 -0.842 1.00 94.62 79 ARG A O 1
ATOM 599 N N . LEU A 1 80 ? 6.746 -4.627 -2.733 1.00 93.06 80 LEU A N 1
ATOM 600 C CA . LEU A 1 80 ? 5.441 -5.207 -3.041 1.00 93.06 80 LEU A CA 1
ATOM 601 C C . LEU A 1 80 ? 5.571 -6.683 -3.439 1.00 93.06 80 LEU A C 1
ATOM 603 O O . LEU A 1 80 ? 4.851 -7.520 -2.899 1.00 93.06 80 LEU A O 1
ATOM 607 N N . ALA A 1 81 ? 6.536 -7.018 -4.298 1.00 91.25 81 ALA A N 1
ATOM 608 C CA . ALA A 1 81 ? 6.828 -8.398 -4.681 1.00 91.25 81 ALA A CA 1
ATOM 609 C C . ALA A 1 81 ? 7.172 -9.269 -3.460 1.00 91.25 81 ALA A C 1
ATOM 611 O O . ALA A 1 81 ? 6.634 -10.368 -3.307 1.00 91.25 81 ALA A O 1
ATOM 612 N N . ALA A 1 82 ? 8.004 -8.753 -2.548 1.00 93.56 82 ALA A N 1
ATOM 613 C CA . ALA A 1 82 ? 8.339 -9.434 -1.301 1.00 93.56 82 ALA A CA 1
ATOM 614 C C . ALA A 1 82 ? 7.104 -9.659 -0.413 1.00 93.56 82 ALA A C 1
ATOM 616 O O . ALA A 1 82 ? 6.912 -10.765 0.090 1.00 93.56 82 ALA A O 1
ATOM 617 N N . LEU A 1 83 ? 6.238 -8.651 -0.248 1.00 92.62 83 LEU A N 1
ATOM 618 C CA . LEU A 1 83 ? 4.994 -8.794 0.516 1.00 92.62 83 LEU A CA 1
ATOM 619 C C . LEU A 1 83 ? 4.098 -9.897 -0.064 1.00 92.62 83 LEU A C 1
ATOM 621 O O . LEU A 1 83 ? 3.593 -10.737 0.677 1.00 92.62 83 LEU A O 1
ATOM 625 N N . VAL A 1 84 ? 3.906 -9.904 -1.381 1.00 89.88 84 VAL A N 1
ATOM 626 C CA . VAL A 1 84 ? 3.048 -10.883 -2.063 1.00 89.88 84 VAL A CA 1
ATOM 627 C C . VAL A 1 84 ? 3.580 -12.299 -1.882 1.00 89.88 84 VAL A C 1
ATOM 629 O O . VAL A 1 84 ? 2.808 -13.214 -1.604 1.00 89.88 84 VAL A O 1
ATOM 632 N N . GLU A 1 85 ? 4.894 -12.488 -1.996 1.00 91.31 85 GLU A N 1
ATOM 633 C CA . GLU A 1 85 ? 5.524 -13.786 -1.756 1.00 91.31 85 GLU A CA 1
ATOM 634 C C . GLU A 1 85 ? 5.372 -14.237 -0.296 1.00 91.31 85 GLU A C 1
ATOM 636 O O . GLU A 1 85 ? 5.046 -15.400 -0.050 1.00 91.31 85 GLU A O 1
ATOM 641 N N . LEU A 1 86 ? 5.520 -13.330 0.678 1.00 93.25 86 LEU A N 1
ATOM 642 C CA . LEU A 1 86 ? 5.268 -13.641 2.090 1.00 93.25 86 LEU A CA 1
ATOM 643 C C . LEU A 1 86 ? 3.823 -14.107 2.313 1.00 93.25 86 LEU A C 1
ATOM 645 O O . LEU A 1 86 ? 3.605 -15.140 2.942 1.00 93.25 86 LEU A O 1
ATOM 649 N N . VAL A 1 87 ? 2.838 -13.397 1.756 1.00 90.69 87 VAL A N 1
ATOM 650 C CA . VAL A 1 87 ? 1.422 -13.792 1.842 1.00 90.69 87 VAL A CA 1
ATOM 651 C C . VAL A 1 87 ? 1.189 -15.143 1.166 1.00 90.69 87 VAL A C 1
ATOM 653 O O . VAL A 1 87 ? 0.531 -16.011 1.736 1.00 90.69 87 VAL A O 1
ATOM 656 N N . ARG A 1 88 ? 1.772 -15.371 -0.017 1.00 88.44 88 ARG A N 1
ATOM 657 C CA . ARG A 1 88 ? 1.654 -16.639 -0.748 1.00 88.44 88 ARG A CA 1
ATOM 658 C C . ARG A 1 88 ? 2.159 -17.823 0.078 1.00 88.44 88 ARG A C 1
ATOM 660 O O . ARG A 1 88 ? 1.480 -18.845 0.108 1.00 88.44 88 ARG A O 1
ATOM 667 N N . ARG A 1 89 ? 3.298 -17.680 0.766 1.00 92.81 89 ARG A N 1
ATOM 668 C CA . ARG A 1 89 ? 3.851 -18.708 1.671 1.00 92.81 89 ARG A CA 1
ATOM 669 C C . ARG A 1 89 ? 2.997 -18.945 2.914 1.00 92.81 89 ARG A C 1
ATOM 671 O O . ARG A 1 89 ? 2.991 -20.050 3.437 1.00 92.81 89 ARG A O 1
ATOM 678 N N . LEU A 1 90 ? 2.290 -17.924 3.400 1.00 92.12 90 LEU A N 1
ATOM 679 C CA . LEU A 1 90 ? 1.377 -18.069 4.537 1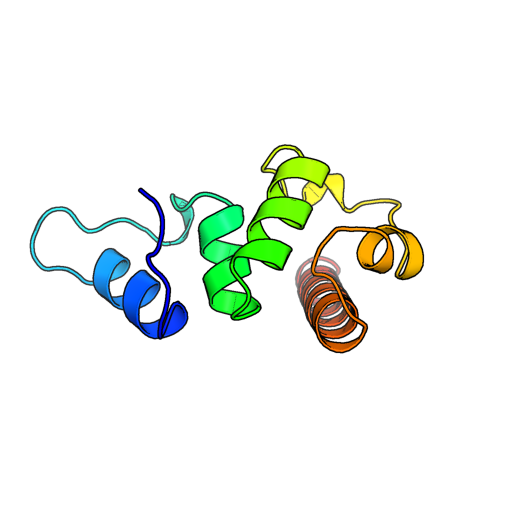.00 92.12 90 LEU A CA 1
ATOM 680 C C . LEU A 1 90 ? 0.087 -18.806 4.157 1.00 92.12 90 LEU A C 1
ATOM 682 O O . LEU A 1 90 ? -0.447 -19.551 4.976 1.00 92.12 90 LEU A O 1
ATOM 686 N N . VAL A 1 91 ? -0.410 -18.592 2.934 1.00 89.50 91 VAL A N 1
ATOM 687 C CA . VAL A 1 91 ? -1.668 -19.179 2.441 1.00 89.50 91 VAL A CA 1
ATOM 688 C C . VAL A 1 91 ? -1.465 -20.585 1.868 1.00 89.50 91 VAL A C 1
ATOM 690 O O . VAL A 1 91 ? -2.298 -21.459 2.096 1.00 89.50 91 VAL A O 1
ATOM 693 N N . LYS A 1 92 ? -0.367 -20.827 1.141 1.00 76.44 92 LYS A N 1
ATOM 694 C CA . LYS A 1 92 ? 0.012 -22.159 0.651 1.00 76.44 92 LYS A CA 1
ATOM 695 C C . LYS A 1 92 ? 0.781 -22.904 1.746 1.00 76.44 92 LYS A C 1
ATOM 697 O O . LYS A 1 92 ? 2.010 -22.877 1.749 1.00 76.44 92 LYS A O 1
ATOM 702 N N . ARG A 1 93 ? 0.059 -23.515 2.687 1.00 53.53 93 ARG A N 1
ATOM 703 C CA . ARG A 1 93 ? 0.607 -24.620 3.488 1.00 53.53 93 ARG A CA 1
ATOM 704 C C . ARG A 1 93 ? 0.572 -25.911 2.688 1.00 53.53 93 ARG A C 1
ATOM 706 O O . ARG A 1 93 ? -0.441 -26.117 1.986 1.00 53.53 93 ARG A O 1
#

Radius of gyration: 13.75 Å; chains: 1; bounding box: 27×38×37 Å

Secondary structure (DSSP, 8-state):
----SS-HHHHHHHHHS-SSS---GGGS-HHHHHHHHHS-HHHHHHHHHHTTT-GGGGTT--HHHHHTSTT--HHHHHHHHHHHHHHHHHH--

Organism: Thermus scotoductus (NCBI:txid37636)

pLDDT: mean 90.66, std 8.89, range [51.91, 97.31]

Sequence (93 aa):
MELKKGRPGRRILALATRKRNPVPIESQPLENLLYALLGSPVAARSIAQALDGDIRNLHGWDIQDLMALPGVGEGVAGRLAALVELVRRLVKR